Protein AF-R9K5U3-F1 (afdb_monomer_lite)

Radius of gyration: 12.36 Å; chains: 1; bounding box: 32×29×21 Å

Sequence (52 aa):
MQNNELLNHLDKLHTTELGVERIKRNLALDTDHVVDWCRNMIPSVEASMWRR

Foldseek 3Di:
DDDDVCLVCLVVDDDDPVRQVVQCVVVVDPDSPSSVVVNVQVPDPPDDDDDD

Structure (mmCIF, N/CA/C/O backbone):
data_AF-R9K5U3-F1
#
_entry.id   AF-R9K5U3-F1
#
loop_
_atom_site.group_PDB
_atom_site.id
_atom_site.type_symbol
_atom_site.label_atom_id
_atom_site.label_alt_id
_atom_site.label_comp_id
_atom_site.label_asym_id
_atom_site.label_entity_id
_atom_site.label_seq_id
_atom_site.pdbx_PDB_ins_code
_atom_site.Cartn_x
_atom_site.Cartn_y
_atom_site.Cartn_z
_atom_site.occupancy
_atom_site.B_iso_or_equiv
_atom_site.auth_seq_id
_atom_site.auth_comp_id
_atom_site.auth_asym_id
_atom_site.auth_atom_id
_atom_site.pdbx_PDB_model_num
ATOM 1 N N . MET A 1 1 ? 22.664 -14.753 -2.081 1.00 49.12 1 MET A N 1
ATOM 2 C CA . MET A 1 1 ? 21.420 -14.033 -2.429 1.00 49.12 1 MET A CA 1
ATOM 3 C C . MET A 1 1 ? 21.365 -12.793 -1.557 1.00 49.12 1 MET A C 1
ATOM 5 O O . MET A 1 1 ? 21.657 -12.906 -0.374 1.00 49.12 1 MET A O 1
ATOM 9 N N . GLN A 1 2 ? 21.146 -11.616 -2.141 1.00 61.19 2 GLN A N 1
ATOM 10 C CA . GLN A 1 2 ? 21.177 -10.350 -1.404 1.00 61.19 2 GLN A CA 1
ATOM 11 C C . GLN A 1 2 ? 19.989 -10.316 -0.433 1.00 61.19 2 GLN A C 1
ATOM 13 O O . GLN A 1 2 ? 18.850 -10.502 -0.852 1.00 61.19 2 GLN A O 1
ATOM 18 N N . ASN A 1 3 ? 20.264 -10.153 0.860 1.00 76.19 3 ASN A N 1
ATOM 19 C CA . ASN A 1 3 ? 19.236 -10.156 1.894 1.00 76.19 3 ASN A CA 1
ATOM 20 C C . ASN A 1 3 ? 18.504 -8.807 1.882 1.00 76.19 3 ASN A C 1
ATOM 22 O O . ASN A 1 3 ? 18.976 -7.843 2.479 1.00 76.19 3 ASN A O 1
ATOM 26 N N . ASN A 1 4 ? 17.400 -8.711 1.142 1.00 87.06 4 ASN A N 1
ATOM 27 C CA . ASN A 1 4 ? 16.586 -7.502 1.118 1.00 87.06 4 ASN A CA 1
ATOM 28 C C . ASN A 1 4 ? 15.564 -7.565 2.259 1.00 87.06 4 ASN A C 1
ATOM 30 O O . ASN A 1 4 ? 14.504 -8.177 2.131 1.00 87.06 4 ASN A O 1
ATOM 34 N N . GLU A 1 5 ? 15.904 -6.934 3.384 1.00 91.38 5 GLU A N 1
ATOM 35 C CA . GLU A 1 5 ? 15.076 -6.943 4.594 1.00 91.38 5 GLU A CA 1
ATOM 36 C C . GLU A 1 5 ? 13.661 -6.401 4.375 1.00 91.38 5 GLU A C 1
ATOM 38 O O . GLU A 1 5 ? 12.746 -6.835 5.072 1.00 91.38 5 GLU A O 1
ATOM 43 N N . LEU A 1 6 ? 13.461 -5.495 3.410 1.00 90.00 6 LEU A N 1
ATOM 44 C CA . LEU A 1 6 ? 12.129 -5.006 3.056 1.00 90.00 6 LEU A CA 1
ATOM 45 C C . LEU A 1 6 ? 11.290 -6.130 2.438 1.00 90.00 6 LEU A C 1
ATOM 47 O O . LEU A 1 6 ? 10.163 -6.362 2.871 1.00 90.00 6 LEU A O 1
ATOM 51 N N . LEU A 1 7 ? 11.846 -6.842 1.452 1.00 91.94 7 LEU A N 1
ATOM 52 C CA . LEU A 1 7 ? 11.137 -7.917 0.750 1.00 91.94 7 LEU A CA 1
ATOM 53 C C . LEU A 1 7 ? 10.817 -9.094 1.678 1.00 91.94 7 LEU A C 1
ATOM 55 O O . LEU A 1 7 ? 9.737 -9.671 1.587 1.00 91.94 7 LEU A O 1
ATOM 59 N N . ASN A 1 8 ? 11.716 -9.398 2.616 1.00 94.19 8 ASN A N 1
ATOM 60 C CA . ASN A 1 8 ? 11.524 -10.465 3.600 1.00 94.19 8 ASN A CA 1
ATOM 61 C C . ASN A 1 8 ? 10.401 -10.194 4.612 1.00 94.19 8 ASN A C 1
ATOM 63 O O . ASN A 1 8 ? 10.002 -11.112 5.321 1.00 94.19 8 ASN A O 1
ATOM 67 N N . HIS A 1 9 ? 9.934 -8.949 4.719 1.00 95.19 9 HIS A N 1
ATOM 68 C CA . HIS A 1 9 ? 8.961 -8.519 5.724 1.00 95.19 9 HIS A CA 1
ATOM 69 C C . HIS A 1 9 ? 7.682 -7.927 5.117 1.00 95.19 9 HIS A C 1
ATOM 71 O O . HIS A 1 9 ? 6.932 -7.229 5.803 1.00 95.19 9 HIS A O 1
ATOM 77 N N . LEU A 1 10 ? 7.409 -8.186 3.833 1.00 94.06 10 LEU A N 1
ATOM 78 C CA . LEU A 1 10 ? 6.190 -7.709 3.169 1.00 94.06 10 LEU A CA 1
ATOM 79 C C . LEU A 1 10 ? 4.902 -8.274 3.785 1.00 94.06 10 LEU A C 1
ATOM 81 O O . LEU A 1 10 ? 3.849 -7.640 3.705 1.00 94.06 10 LEU A O 1
ATOM 85 N N . ASP A 1 11 ? 4.975 -9.433 4.434 1.00 94.25 11 ASP A N 1
ATOM 86 C CA . ASP A 1 11 ? 3.885 -10.030 5.210 1.00 94.25 11 ASP A CA 1
ATOM 87 C C . ASP A 1 11 ? 3.434 -9.126 6.369 1.00 94.25 11 ASP A C 1
ATOM 89 O O . ASP A 1 11 ? 2.248 -9.069 6.688 1.00 94.25 11 ASP A O 1
ATOM 93 N N . LYS A 1 12 ? 4.357 -8.345 6.941 1.00 95.69 12 LYS A N 1
ATOM 94 C CA . LYS A 1 12 ? 4.080 -7.396 8.029 1.00 95.69 12 LYS A CA 1
ATOM 95 C C . LYS A 1 12 ? 3.457 -6.087 7.541 1.00 95.69 12 LYS A C 1
ATOM 97 O O . LYS A 1 12 ? 3.095 -5.248 8.370 1.00 95.69 12 LYS A O 1
ATOM 102 N N . LEU A 1 13 ? 3.331 -5.883 6.225 1.00 95.25 13 LEU A N 1
ATOM 103 C CA . LEU A 1 13 ? 2.703 -4.691 5.667 1.00 95.25 13 LEU A CA 1
ATOM 104 C C . LEU A 1 13 ? 1.219 -4.666 6.042 1.00 95.25 13 LEU A C 1
ATOM 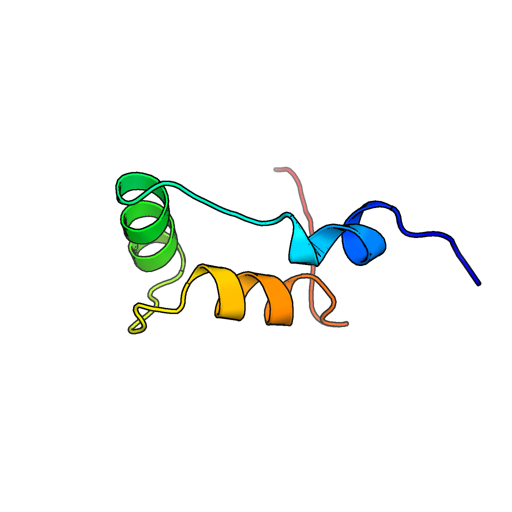106 O O . LEU A 1 13 ? 0.433 -5.526 5.645 1.00 95.25 13 LEU A O 1
ATOM 110 N N . HIS A 1 14 ? 0.844 -3.643 6.794 1.00 94.75 14 HIS A N 1
ATOM 111 C CA . HIS A 1 14 ? -0.524 -3.346 7.182 1.00 94.75 14 HIS A CA 1
ATOM 112 C C . HIS A 1 14 ? -0.728 -1.834 7.126 1.00 94.75 14 HIS A C 1
ATOM 114 O O . HIS A 1 14 ? 0.226 -1.055 7.088 1.00 94.75 14 HIS A O 1
ATOM 120 N N . THR A 1 15 ? -1.983 -1.410 7.094 1.00 95.81 15 THR A N 1
ATOM 121 C CA . THR A 1 15 ? -2.344 0.005 7.107 1.00 95.81 15 THR A CA 1
ATOM 122 C C . THR A 1 15 ? -3.635 0.195 7.896 1.00 95.81 15 THR A C 1
ATOM 124 O O . THR A 1 15 ? -4.285 -0.779 8.273 1.00 95.81 15 THR A O 1
ATOM 127 N N . THR A 1 16 ? -3.992 1.442 8.182 1.00 97.62 16 THR A N 1
ATOM 128 C CA . THR A 1 16 ? -5.271 1.788 8.816 1.00 97.62 16 THR A CA 1
ATOM 129 C C . THR A 1 16 ? -6.352 1.990 7.757 1.00 97.62 16 THR A C 1
ATOM 131 O O . THR A 1 16 ? -6.037 2.194 6.587 1.00 97.62 16 THR A O 1
ATOM 134 N N . GLU A 1 17 ? -7.625 2.020 8.148 1.00 96.62 17 GLU A N 1
ATOM 135 C CA . GLU A 1 17 ? -8.741 2.308 7.227 1.00 96.62 17 GLU A CA 1
ATOM 136 C C . GLU A 1 17 ? -8.545 3.640 6.478 1.00 96.62 17 GLU A C 1
ATOM 138 O O . GLU A 1 17 ? -8.634 3.703 5.254 1.00 96.62 17 GLU A O 1
ATOM 143 N N . LEU A 1 18 ? -8.147 4.702 7.188 1.00 97.50 18 LEU A N 1
ATOM 144 C CA . LEU A 1 18 ? -7.797 5.983 6.561 1.00 97.50 18 LEU A CA 1
ATOM 145 C C . LEU A 1 18 ? -6.567 5.873 5.647 1.00 97.50 18 LEU A C 1
ATOM 147 O O . LEU A 1 18 ? -6.444 6.609 4.667 1.00 97.50 18 LEU A O 1
ATOM 151 N N . GLY A 1 19 ? -5.636 4.976 5.970 1.00 97.12 19 GLY A N 1
ATOM 152 C CA . GLY A 1 19 ? -4.487 4.660 5.132 1.00 97.12 19 GLY A CA 1
ATOM 153 C C . GLY A 1 19 ? -4.895 4.008 3.811 1.00 97.12 19 GLY A C 1
ATOM 154 O O . GLY A 1 19 ? -4.399 4.431 2.768 1.00 97.12 19 GLY A O 1
ATOM 155 N N . VAL A 1 20 ? -5.832 3.053 3.842 1.00 97.50 20 VAL A N 1
ATOM 156 C CA . VAL A 1 20 ? -6.430 2.436 2.644 1.00 97.50 20 VAL A CA 1
ATOM 157 C C . VAL A 1 20 ? -6.991 3.519 1.726 1.00 97.50 20 VAL A C 1
ATOM 159 O O . VAL A 1 20 ? -6.579 3.612 0.572 1.00 97.50 20 VAL A O 1
ATOM 162 N N . GLU A 1 21 ? -7.841 4.401 2.251 1.00 97.69 21 GLU A N 1
ATOM 163 C CA . GLU A 1 21 ? -8.495 5.447 1.454 1.00 97.69 21 GLU A CA 1
ATOM 164 C C . GLU A 1 21 ? -7.507 6.448 0.840 1.00 97.69 21 GLU A C 1
ATOM 166 O O . GLU A 1 21 ? -7.638 6.850 -0.321 1.00 97.69 21 GLU A O 1
ATOM 171 N N . ARG A 1 22 ? -6.459 6.826 1.582 1.00 97.88 22 ARG A N 1
ATOM 172 C CA . ARG A 1 22 ? -5.393 7.694 1.057 1.00 97.88 22 ARG A CA 1
ATOM 173 C C . ARG A 1 22 ? -4.632 7.031 -0.087 1.00 97.88 22 ARG A C 1
ATOM 175 O O . ARG A 1 22 ? -4.341 7.694 -1.081 1.00 97.88 22 ARG A O 1
ATOM 182 N N . ILE A 1 23 ? -4.300 5.749 0.053 1.00 97.44 23 ILE A N 1
ATOM 183 C CA . ILE A 1 23 ? -3.559 5.006 -0.970 1.00 97.44 23 ILE A CA 1
ATOM 184 C C . ILE A 1 23 ? -4.427 4.819 -2.218 1.00 97.44 23 ILE A C 1
ATOM 186 O O . ILE A 1 23 ? -3.950 5.140 -3.305 1.00 97.44 23 ILE A O 1
ATOM 190 N N . LYS A 1 24 ? -5.700 4.409 -2.075 1.00 97.75 24 LYS A N 1
ATOM 191 C CA . LYS A 1 24 ? -6.643 4.306 -3.206 1.00 97.75 24 LYS A CA 1
ATOM 192 C C . LYS A 1 24 ? -6.698 5.597 -4.004 1.00 97.75 24 LYS A C 1
ATOM 194 O O . LYS A 1 24 ? -6.536 5.572 -5.217 1.00 97.75 24 LYS A O 1
ATOM 199 N N . ARG A 1 25 ? -6.866 6.733 -3.320 1.00 97.88 25 ARG A N 1
ATOM 200 C CA . ARG A 1 25 ? -6.946 8.046 -3.970 1.00 97.88 25 ARG A CA 1
ATOM 201 C C . ARG A 1 25 ? -5.660 8.410 -4.706 1.00 97.88 25 ARG A C 1
ATOM 203 O O . ARG A 1 25 ? -5.724 8.869 -5.839 1.00 97.88 25 ARG A O 1
ATOM 210 N N . ASN A 1 26 ? -4.505 8.222 -4.070 1.00 96.69 26 ASN A N 1
ATOM 211 C CA . ASN A 1 26 ? -3.218 8.614 -4.647 1.00 96.69 26 ASN A CA 1
ATOM 212 C C . ASN A 1 26 ? -2.813 7.747 -5.842 1.00 96.69 26 ASN A C 1
ATOM 214 O O . ASN A 1 26 ? -2.143 8.234 -6.747 1.00 96.69 26 ASN A O 1
ATOM 218 N N . LEU A 1 27 ? -3.194 6.471 -5.819 1.00 94.69 27 LEU A N 1
ATOM 219 C CA . LEU A 1 27 ? -2.850 5.493 -6.847 1.00 94.69 27 LEU A CA 1
ATOM 220 C C . LEU A 1 27 ? -4.005 5.211 -7.818 1.00 94.69 27 LEU A C 1
ATOM 222 O O . LEU A 1 27 ? -3.858 4.361 -8.689 1.00 94.69 27 LEU A O 1
ATOM 226 N N . ALA A 1 28 ? -5.133 5.916 -7.672 1.00 97.25 28 ALA A N 1
ATOM 227 C CA . ALA A 1 28 ? -6.361 5.714 -8.441 1.00 97.25 28 ALA A CA 1
ATOM 228 C C . ALA A 1 28 ? -6.800 4.234 -8.502 1.00 97.25 28 ALA A C 1
ATOM 230 O O . ALA A 1 28 ? -7.137 3.717 -9.565 1.00 97.25 28 ALA A O 1
ATOM 231 N N . LEU A 1 29 ? -6.766 3.543 -7.358 1.00 97.12 29 LEU A N 1
ATOM 232 C CA . LEU A 1 29 ? -7.137 2.129 -7.263 1.00 97.12 29 LEU A CA 1
ATOM 233 C C . LEU A 1 29 ? -8.637 1.963 -7.023 1.00 97.12 29 LEU A C 1
ATOM 235 O O . LEU A 1 29 ? -9.196 2.598 -6.130 1.00 97.12 29 LEU A O 1
ATOM 239 N N . ASP A 1 30 ? -9.238 1.024 -7.749 1.00 95.81 30 ASP A N 1
ATOM 240 C CA . ASP A 1 30 ? -10.617 0.564 -7.565 1.00 95.81 30 ASP A CA 1
ATOM 241 C C . ASP A 1 30 ? -10.623 -0.854 -6.970 1.00 95.81 30 ASP A C 1
ATOM 243 O O . ASP A 1 30 ? -11.007 -1.839 -7.596 1.00 95.81 30 ASP A O 1
ATOM 247 N N . THR A 1 31 ? -10.034 -0.995 -5.781 1.00 95.56 31 THR A N 1
ATOM 248 C CA . THR A 1 31 ? -10.013 -2.261 -5.038 1.00 95.56 31 THR A CA 1
ATOM 249 C C . THR A 1 31 ? -9.900 -2.009 -3.547 1.00 95.56 31 THR A C 1
ATOM 251 O O . THR A 1 31 ? -9.138 -1.144 -3.112 1.00 95.56 31 THR A O 1
ATOM 254 N N . ASP A 1 32 ? -10.614 -2.800 -2.751 1.00 91.88 32 ASP A N 1
ATOM 255 C CA . ASP A 1 32 ? -10.486 -2.808 -1.292 1.00 91.88 32 ASP A CA 1
ATOM 256 C C . ASP A 1 32 ? -9.246 -3.583 -0.814 1.00 91.88 32 ASP A C 1
ATOM 258 O O . ASP A 1 32 ? -8.767 -3.374 0.301 1.00 91.88 32 ASP A O 1
ATOM 262 N N . HIS A 1 33 ? -8.642 -4.403 -1.682 1.00 95.44 33 HIS A N 1
ATOM 263 C CA . HIS A 1 33 ? -7.438 -5.195 -1.398 1.00 95.44 33 HIS A CA 1
ATOM 264 C C . HIS A 1 33 ? -6.142 -4.391 -1.581 1.00 95.44 33 HIS A C 1
ATOM 266 O O . HIS A 1 33 ? -5.170 -4.843 -2.186 1.00 95.44 33 HIS A O 1
ATOM 272 N N . VAL A 1 34 ? -6.111 -3.167 -1.056 1.00 97.06 34 VAL A N 1
ATOM 273 C CA . VAL A 1 34 ? -5.006 -2.218 -1.266 1.00 97.06 34 VAL A CA 1
ATOM 274 C C . VAL A 1 34 ? -3.670 -2.747 -0.751 1.00 97.06 34 VAL A C 1
ATOM 276 O O . VAL A 1 34 ? -2.642 -2.579 -1.401 1.00 97.06 34 VAL A O 1
ATOM 279 N N . VAL A 1 35 ? -3.668 -3.403 0.410 1.00 96.38 35 VAL A N 1
ATOM 280 C CA . VAL A 1 35 ? -2.434 -3.934 1.007 1.00 96.38 35 VAL A CA 1
ATOM 281 C C . VAL A 1 35 ? -1.859 -5.070 0.156 1.00 96.38 35 VAL A C 1
ATOM 283 O O . VAL A 1 35 ? -0.646 -5.129 -0.042 1.00 96.38 35 VAL A O 1
ATOM 286 N N . ASP A 1 36 ? -2.718 -5.930 -0.395 1.00 96.50 36 ASP A N 1
ATOM 287 C CA . ASP A 1 36 ? -2.302 -7.005 -1.302 1.00 96.50 36 ASP A CA 1
ATOM 288 C C . ASP A 1 36 ? -1.768 -6.444 -2.618 1.00 96.50 36 ASP A C 1
ATOM 290 O O . ASP A 1 36 ? -0.726 -6.885 -3.103 1.00 96.50 36 ASP A O 1
ATOM 294 N N . TRP A 1 37 ? -2.419 -5.407 -3.152 1.00 96.50 37 TRP A N 1
ATOM 295 C CA . TRP A 1 37 ? -1.913 -4.684 -4.314 1.00 96.50 37 TRP A CA 1
ATOM 296 C C . TRP A 1 37 ? -0.500 -4.139 -4.051 1.00 96.50 37 TRP A C 1
ATOM 298 O O . TRP A 1 37 ? 0.418 -4.397 -4.828 1.00 96.50 37 TRP A O 1
ATOM 308 N N . CYS A 1 38 ? -0.276 -3.469 -2.914 1.00 95.69 38 CYS A N 1
ATOM 309 C CA 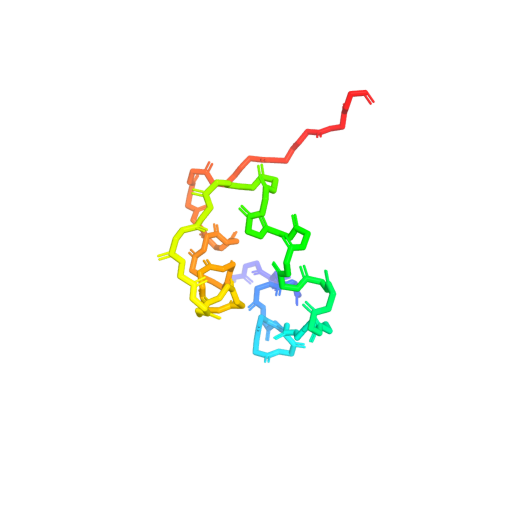. CYS A 1 38 ? 1.050 -2.967 -2.548 1.00 95.69 38 CYS A C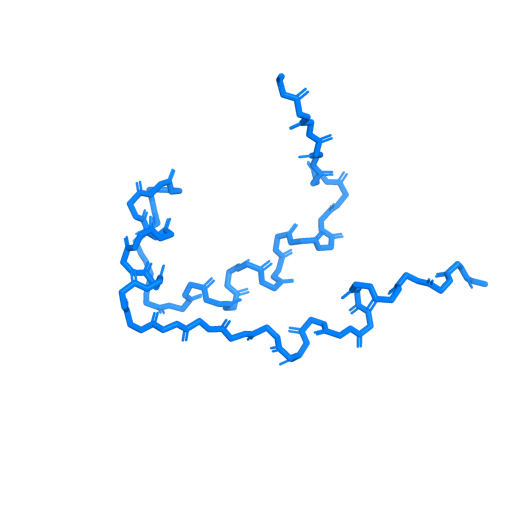A 1
ATOM 310 C C . CYS A 1 38 ? 2.085 -4.093 -2.385 1.00 95.69 38 CYS A C 1
ATOM 312 O O . CYS A 1 38 ? 3.205 -3.950 -2.877 1.00 95.69 38 CYS A O 1
ATOM 314 N N . ARG A 1 39 ? 1.724 -5.219 -1.749 1.00 95.44 39 ARG A N 1
ATOM 315 C CA . ARG A 1 39 ? 2.606 -6.394 -1.614 1.00 95.44 39 ARG A CA 1
ATOM 316 C C . ARG A 1 39 ? 3.073 -6.943 -2.961 1.00 95.44 39 ARG A C 1
ATOM 318 O O . ARG A 1 39 ? 4.215 -7.377 -3.050 1.00 95.44 39 ARG A O 1
ATOM 325 N N . ASN A 1 40 ? 2.228 -6.896 -3.990 1.00 94.38 40 ASN A N 1
ATOM 326 C CA . ASN A 1 40 ? 2.580 -7.350 -5.338 1.00 94.38 40 ASN A CA 1
ATOM 327 C C . ASN A 1 40 ? 3.445 -6.337 -6.100 1.00 94.38 40 ASN A C 1
ATOM 329 O O . ASN A 1 40 ? 4.294 -6.729 -6.897 1.00 94.38 40 ASN A O 1
ATOM 333 N N . MET A 1 41 ? 3.257 -5.039 -5.848 1.00 94.50 41 MET A N 1
ATOM 334 C CA . MET A 1 41 ? 3.962 -3.980 -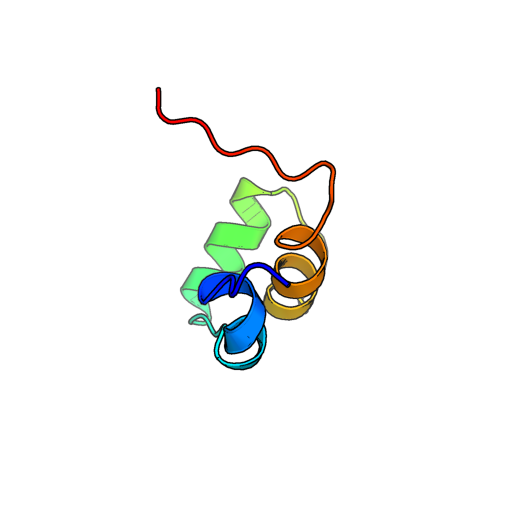6.576 1.00 94.50 41 MET A CA 1
ATOM 335 C C . MET A 1 41 ? 5.368 -3.696 -6.046 1.00 94.50 41 MET A C 1
ATOM 337 O O . MET A 1 41 ? 6.265 -3.432 -6.839 1.00 94.50 41 MET A O 1
ATOM 341 N N . ILE A 1 42 ? 5.591 -3.771 -4.729 1.00 93.25 42 ILE A N 1
ATOM 342 C CA . ILE A 1 42 ? 6.906 -3.509 -4.114 1.00 93.25 42 ILE A CA 1
ATOM 343 C C . ILE A 1 42 ? 8.042 -4.403 -4.666 1.00 93.25 42 ILE A C 1
ATOM 345 O O . ILE A 1 42 ? 9.118 -3.864 -4.926 1.00 93.25 42 ILE A O 1
ATOM 349 N N . PRO A 1 43 ? 7.868 -5.727 -4.864 1.00 93.00 43 PRO A N 1
ATOM 350 C CA . PRO A 1 43 ? 8.916 -6.585 -5.422 1.00 93.00 43 PRO A CA 1
ATOM 351 C C . PRO A 1 43 ? 9.027 -6.521 -6.953 1.00 93.00 43 PRO A C 1
ATOM 353 O O . PRO A 1 43 ? 9.882 -7.207 -7.513 1.00 93.00 43 PRO A O 1
ATOM 356 N N . SER A 1 44 ? 8.164 -5.762 -7.641 1.00 94.06 44 SER A N 1
ATOM 357 C CA . SER A 1 44 ? 8.181 -5.688 -9.104 1.00 94.06 44 SER A CA 1
ATOM 358 C C . SER A 1 44 ? 9.526 -5.167 -9.611 1.00 94.06 44 SER A C 1
ATOM 360 O O . SER A 1 44 ? 10.081 -4.215 -9.070 1.00 94.06 44 SER A O 1
ATOM 362 N N . VAL A 1 45 ? 10.029 -5.744 -10.704 1.00 90.12 45 VAL A N 1
ATOM 363 C CA . VAL A 1 45 ? 11.242 -5.254 -11.386 1.00 90.12 45 VAL A CA 1
ATOM 364 C C . VAL A 1 45 ? 11.060 -3.852 -11.972 1.00 90.12 45 VAL A C 1
ATOM 366 O O . VAL A 1 45 ? 12.037 -3.154 -12.222 1.00 90.12 45 VAL A O 1
ATOM 369 N N . GLU A 1 46 ? 9.808 -3.440 -12.172 1.00 91.50 46 GLU A N 1
ATOM 370 C CA . GLU A 1 46 ? 9.433 -2.100 -12.626 1.00 91.50 46 GLU A CA 1
ATOM 371 C C . GLU A 1 46 ? 9.344 -1.097 -11.467 1.00 91.50 46 GLU A C 1
ATOM 373 O O . GLU A 1 46 ? 9.164 0.099 -11.696 1.00 91.50 46 GLU A O 1
ATOM 378 N N . ALA A 1 47 ? 9.460 -1.556 -10.215 1.00 89.25 47 ALA A N 1
ATOM 379 C CA . ALA A 1 47 ? 9.402 -0.681 -9.059 1.00 89.25 47 ALA A CA 1
ATOM 380 C C . ALA A 1 47 ? 10.612 0.262 -9.042 1.00 89.25 47 ALA A C 1
ATOM 382 O O . ALA A 1 47 ? 11.771 -0.146 -8.969 1.00 89.25 47 ALA A O 1
ATOM 383 N N . SER A 1 48 ? 10.324 1.557 -9.062 1.00 88.62 48 SER A N 1
ATOM 384 C CA . SER A 1 48 ? 11.320 2.623 -9.076 1.00 88.62 48 SER A CA 1
ATOM 385 C C . SER A 1 48 ? 11.078 3.585 -7.918 1.00 88.62 48 SER A C 1
ATOM 387 O O . SER A 1 48 ? 9.958 4.055 -7.721 1.00 88.62 48 SER A O 1
ATOM 389 N N . MET A 1 49 ? 12.132 3.912 -7.171 1.00 82.75 49 MET A N 1
ATOM 390 C CA . MET A 1 49 ? 12.080 4.878 -6.073 1.00 82.75 49 MET A CA 1
ATOM 391 C C . MET A 1 49 ? 12.954 6.083 -6.405 1.00 82.75 49 MET A C 1
ATOM 393 O O . MET A 1 49 ? 14.144 5.938 -6.674 1.00 82.75 49 MET A O 1
ATOM 397 N N . TRP A 1 50 ? 12.382 7.282 -6.336 1.00 86.94 50 TRP A N 1
ATOM 398 C CA . TRP A 1 50 ? 13.129 8.531 -6.436 1.00 86.94 50 TRP A CA 1
ATOM 399 C C . TRP A 1 50 ? 12.615 9.527 -5.400 1.00 86.94 50 TRP A C 1
ATOM 401 O O . TRP A 1 50 ? 11.424 9.591 -5.096 1.00 86.94 50 TRP A O 1
ATOM 411 N N . ARG A 1 51 ? 13.527 10.336 -4.871 1.00 86.06 51 ARG A N 1
ATOM 412 C CA . ARG A 1 51 ? 13.206 11.493 -4.039 1.00 86.06 51 ARG A CA 1
ATOM 413 C C . ARG A 1 51 ? 13.440 12.737 -4.889 1.00 86.06 51 ARG A C 1
ATOM 415 O O . ARG A 1 51 ? 14.522 12.868 -5.456 1.00 86.06 51 ARG A O 1
ATOM 422 N N . ARG A 1 52 ? 12.420 13.587 -5.020 1.00 73.12 52 ARG A N 1
ATOM 423 C CA . 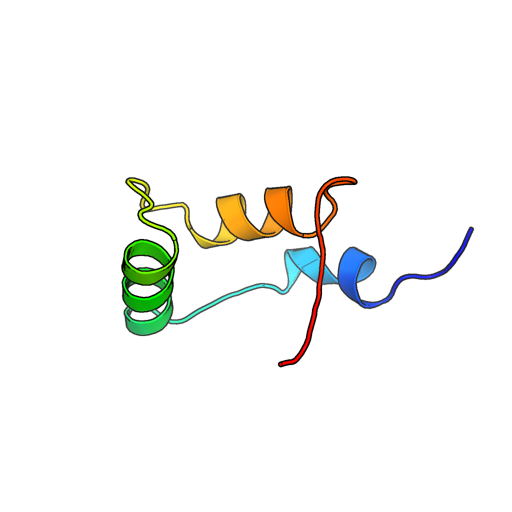ARG A 1 52 ? 12.588 14.930 -5.592 1.00 73.12 52 ARG A CA 1
ATOM 424 C C . ARG A 1 52 ? 13.242 15.862 -4.583 1.00 73.12 52 ARG A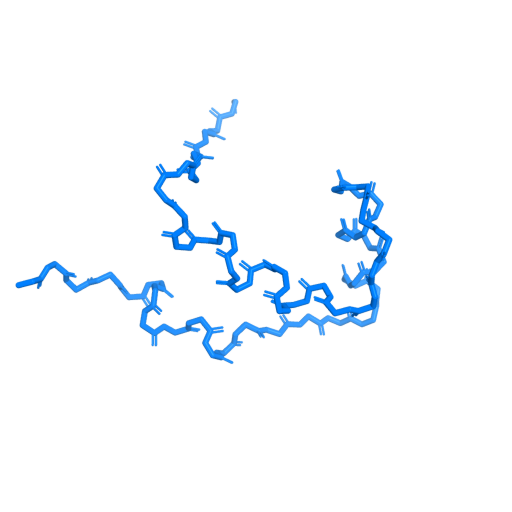 C 1
ATOM 426 O O . ARG A 1 52 ? 13.012 15.651 -3.368 1.00 73.12 52 ARG A O 1
#

pLDDT: mean 91.94, std 9.01, range [49.12, 97.88]

Secondary structure (DSSP, 8-state):
----TTGGGGGG----HHHHHHHHHHHT---S-HHHHHHHHTT-TT------